Protein AF-A0A7R9IBH6-F1 (afdb_monomer)

Secondary structure (DSSP, 8-state):
-PPP-SSGGGEEEGGG-SSSEEE-SSEEETTEEPS-SEEEES----EEE--SS---EEE--S-SSSSSS--TT---------PPPPP-

Organism: NCBI:txid61484

Structure (mmCIF, N/CA/C/O backbone):
data_AF-A0A7R9IBH6-F1
#
_entry.id   AF-A0A7R9IBH6-F1
#
loop_
_atom_site.group_PDB
_atom_site.id
_atom_site.type_symbol
_atom_site.label_atom_id
_atom_site.label_alt_id
_atom_site.label_comp_id
_atom_site.label_asym_id
_atom_site.label_entity_id
_atom_site.label_seq_id
_atom_site.pdbx_PDB_ins_code
_atom_site.Cartn_x
_atom_site.Cartn_y
_atom_site.Cartn_z
_atom_site.occupancy
_atom_site.B_iso_or_equiv
_atom_site.auth_seq_id
_atom_site.auth_comp_id
_atom_site.auth_asym_id
_atom_site.auth_atom_id
_atom_site.pdbx_PDB_model_num
ATOM 1 N N . THR A 1 1 ? -1.867 -5.922 -23.338 1.00 62.62 1 THR A N 1
ATOM 2 C CA . THR A 1 1 ? -2.077 -6.550 -22.019 1.00 62.62 1 THR A CA 1
ATOM 3 C C . THR A 1 1 ? -2.977 -5.652 -21.201 1.00 62.62 1 THR A C 1
ATOM 5 O O . THR A 1 1 ? -2.812 -4.442 -21.293 1.00 62.62 1 THR A O 1
ATOM 8 N N . VAL A 1 2 ? -3.971 -6.197 -20.497 1.00 74.69 2 VAL A N 1
ATOM 9 C CA . VAL A 1 2 ? -4.835 -5.408 -19.600 1.00 74.69 2 VAL A CA 1
ATOM 10 C C . VAL A 1 2 ? -4.058 -5.144 -18.312 1.00 74.69 2 VAL A C 1
ATOM 12 O O . VAL A 1 2 ? -3.540 -6.089 -17.727 1.00 74.69 2 VAL A O 1
ATOM 15 N N . VAL A 1 3 ? -3.956 -3.882 -17.896 1.00 79.31 3 VAL A N 1
ATOM 16 C CA . VAL A 1 3 ? -3.333 -3.495 -16.621 1.00 79.31 3 VAL A CA 1
ATOM 17 C C . VAL A 1 3 ? -4.433 -3.401 -15.567 1.00 79.31 3 VAL A C 1
ATOM 19 O O . VAL A 1 3 ? -5.378 -2.630 -15.741 1.00 79.31 3 VAL A O 1
ATOM 22 N N . LEU A 1 4 ? -4.326 -4.189 -14.496 1.00 86.62 4 LEU A N 1
ATOM 23 C CA . LEU A 1 4 ? -5.221 -4.097 -13.342 1.00 86.62 4 LEU A CA 1
ATOM 24 C C . LEU A 1 4 ? -4.744 -2.980 -12.414 1.00 86.62 4 LEU A C 1
ATOM 26 O O . LEU A 1 4 ? -3.571 -2.938 -12.058 1.00 86.62 4 LEU A O 1
ATOM 30 N N . LEU A 1 5 ? -5.650 -2.079 -12.031 1.00 88.69 5 LEU A N 1
ATOM 31 C CA . LEU A 1 5 ? -5.337 -0.912 -11.207 1.00 88.69 5 LEU A CA 1
ATOM 32 C C . LEU A 1 5 ? -6.318 -0.762 -10.063 1.00 88.69 5 LEU A C 1
ATOM 34 O O . LEU A 1 5 ? -7.524 -0.875 -10.266 1.00 88.69 5 LEU A O 1
ATOM 38 N N . ALA A 1 6 ? -5.785 -0.460 -8.882 1.00 88.31 6 ALA A N 1
ATOM 39 C CA . ALA A 1 6 ? -6.541 -0.284 -7.649 1.00 88.31 6 ALA A CA 1
ATOM 40 C C . ALA A 1 6 ? -7.456 -1.485 -7.329 1.00 88.31 6 ALA A C 1
ATOM 42 O O . ALA A 1 6 ? -8.539 -1.323 -6.772 1.00 88.31 6 ALA A O 1
ATOM 43 N N . THR A 1 7 ? -7.017 -2.699 -7.683 1.00 91.19 7 THR A N 1
ATOM 44 C CA . THR A 1 7 ? -7.739 -3.953 -7.401 1.00 91.19 7 THR A CA 1
ATOM 45 C C . THR A 1 7 ? -6.955 -4.831 -6.433 1.00 91.19 7 THR A C 1
ATOM 47 O O . THR A 1 7 ? -5.728 -4.775 -6.414 1.00 91.19 7 THR A O 1
ATOM 50 N N . ALA A 1 8 ? -7.654 -5.672 -5.667 1.00 92.25 8 ALA A N 1
ATOM 51 C CA . ALA A 1 8 ? -7.037 -6.648 -4.766 1.00 92.25 8 ALA A CA 1
ATOM 52 C C . ALA A 1 8 ? -6.061 -7.593 -5.492 1.00 92.25 8 ALA A C 1
ATOM 54 O O . ALA A 1 8 ? -4.980 -7.863 -4.979 1.00 92.25 8 ALA A O 1
ATOM 55 N N . ASP A 1 9 ? -6.414 -8.020 -6.709 1.00 93.06 9 ASP A N 1
ATOM 56 C CA . ASP A 1 9 ? -5.622 -8.952 -7.525 1.00 93.06 9 ASP A CA 1
ATOM 57 C C . ASP A 1 9 ? -4.288 -8.362 -8.010 1.00 93.06 9 ASP A C 1
ATOM 59 O O . ASP A 1 9 ? -3.425 -9.087 -8.497 1.00 93.06 9 ASP A O 1
ATOM 63 N N . ALA A 1 10 ? -4.122 -7.043 -7.896 1.00 93.44 10 ALA A N 1
ATOM 64 C CA . ALA A 1 10 ? -2.923 -6.327 -8.310 1.00 93.44 10 ALA A CA 1
ATOM 65 C C . ALA A 1 10 ? -1.964 -6.013 -7.144 1.00 93.44 10 ALA A C 1
ATOM 67 O O . ALA A 1 10 ? -0.956 -5.337 -7.358 1.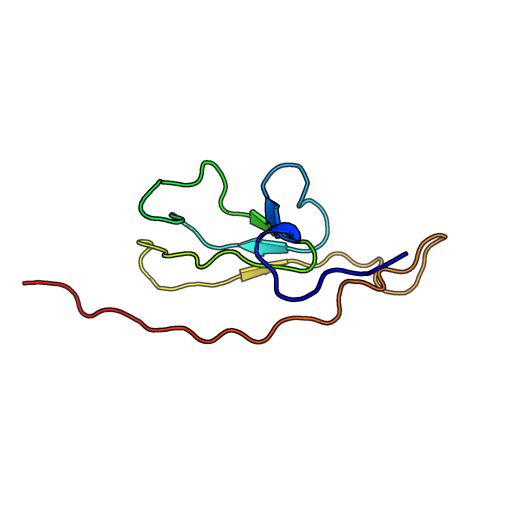00 93.44 10 ALA A O 1
ATOM 68 N N . GLN A 1 11 ? -2.282 -6.456 -5.921 1.00 94.94 11 GLN A N 1
ATOM 69 C CA . GLN A 1 11 ? -1.412 -6.302 -4.754 1.00 94.94 11 GLN A CA 1
ATOM 70 C C . GLN A 1 11 ? -0.266 -7.318 -4.790 1.00 94.94 11 GLN A C 1
ATOM 72 O O . GLN A 1 11 ? -0.494 -8.518 -4.926 1.00 94.94 11 GLN A O 1
ATOM 77 N N . LEU A 1 12 ? 0.949 -6.839 -4.540 1.00 95.56 12 LEU A N 1
ATOM 78 C CA . LEU A 1 12 ? 2.125 -7.646 -4.219 1.00 95.56 12 LEU A CA 1
ATOM 79 C C . LEU A 1 12 ? 2.566 -7.363 -2.774 1.00 95.56 12 LEU A C 1
ATOM 81 O O . LEU A 1 12 ? 2.247 -6.309 -2.212 1.00 95.56 12 LEU A O 1
ATOM 85 N N . THR A 1 13 ? 3.261 -8.311 -2.139 1.00 96.75 13 THR A N 1
ATOM 86 C CA . THR A 1 13 ? 3.656 -8.189 -0.721 1.00 96.75 13 THR A CA 1
ATOM 87 C C . THR A 1 13 ? 5.013 -8.829 -0.441 1.00 96.75 13 THR A C 1
ATOM 89 O O . THR A 1 13 ? 5.443 -9.737 -1.150 1.00 96.75 13 THR A O 1
ATOM 92 N N . GLY A 1 14 ? 5.667 -8.420 0.646 1.00 95.31 14 GLY A N 1
ATOM 93 C CA . GLY A 1 14 ? 6.830 -9.134 1.173 1.00 95.31 14 GLY A CA 1
ATOM 94 C C . GLY A 1 14 ? 8.034 -9.132 0.239 1.00 95.31 14 GLY A C 1
ATOM 95 O O . GLY A 1 14 ? 8.590 -8.075 -0.043 1.00 95.31 14 GLY A O 1
ATOM 96 N N . THR A 1 15 ? 8.487 -10.318 -0.175 1.00 95.06 15 THR A N 1
ATOM 97 C CA . THR A 1 15 ? 9.718 -10.488 -0.967 1.00 95.06 15 THR A CA 1
ATOM 98 C C . THR A 1 15 ? 9.619 -9.934 -2.381 1.00 95.06 15 THR A C 1
ATOM 100 O O . THR A 1 15 ? 10.655 -9.699 -2.989 1.00 95.06 15 THR A O 1
ATOM 103 N N . ASP A 1 16 ? 8.405 -9.696 -2.878 1.00 94.56 16 ASP A N 1
ATOM 104 C CA . ASP A 1 16 ? 8.181 -9.041 -4.170 1.00 94.56 16 ASP A CA 1
ATOM 105 C C . ASP A 1 16 ? 8.354 -7.512 -4.077 1.00 94.56 16 ASP A C 1
ATOM 107 O O . ASP A 1 16 ? 8.438 -6.829 -5.090 1.00 94.56 16 ASP A O 1
ATOM 111 N N . CYS A 1 17 ? 8.426 -6.969 -2.857 1.00 94.69 17 CYS A N 1
ATOM 112 C CA . CYS A 1 17 ? 8.445 -5.538 -2.569 1.00 94.69 17 CYS A CA 1
ATOM 113 C C . CYS A 1 17 ? 9.816 -5.098 -2.041 1.00 94.69 17 CYS A C 1
ATOM 115 O O . CYS A 1 17 ? 10.003 -4.875 -0.837 1.00 94.69 17 CYS A O 1
ATOM 117 N N . THR A 1 18 ? 10.797 -5.018 -2.944 1.00 93.44 18 THR A N 1
ATOM 118 C CA . THR A 1 18 ? 12.196 -4.691 -2.610 1.00 93.44 18 THR A CA 1
ATOM 119 C C . THR A 1 18 ? 12.645 -3.293 -3.024 1.00 93.44 18 THR A C 1
ATOM 121 O O . THR A 1 18 ? 13.572 -2.790 -2.394 1.00 93.44 18 THR A O 1
ATOM 124 N N . THR A 1 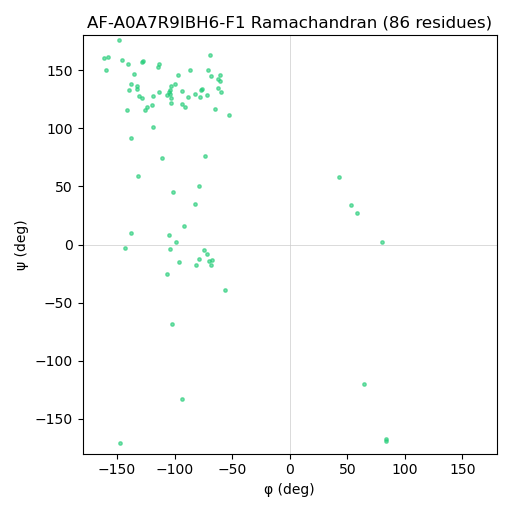19 ? 12.020 -2.690 -4.038 1.00 91.50 19 THR A N 1
ATOM 125 C CA . THR A 1 19 ? 12.389 -1.376 -4.598 1.00 91.50 19 THR A CA 1
ATOM 126 C C . THR A 1 19 ? 11.432 -0.297 -4.095 1.00 91.50 19 THR A C 1
ATOM 128 O O . THR A 1 19 ? 11.789 0.481 -3.210 1.00 91.50 19 THR A O 1
ATOM 131 N N . ASP A 1 20 ? 10.172 -0.365 -4.534 1.00 91.75 20 ASP A N 1
ATOM 132 C CA . ASP A 1 20 ? 9.127 0.609 -4.233 1.00 91.75 20 ASP A CA 1
ATOM 133 C C . ASP A 1 20 ? 7.965 -0.043 -3.507 1.00 91.75 20 ASP A C 1
ATOM 135 O O . ASP A 1 20 ? 7.322 -0.977 -3.995 1.00 91.75 20 ASP A O 1
ATOM 139 N N . PHE A 1 21 ? 7.688 0.438 -2.303 1.00 95.00 21 PHE A N 1
ATOM 140 C CA . PHE A 1 21 ? 6.643 -0.124 -1.467 1.00 95.00 21 PHE A CA 1
ATOM 141 C C . PHE A 1 21 ? 6.205 0.841 -0.378 1.00 95.00 21 PHE A C 1
ATOM 143 O O . PHE A 1 21 ? 6.912 1.765 0.029 1.00 95.00 21 PHE A O 1
ATOM 150 N N . ILE A 1 22 ? 5.019 0.577 0.153 1.00 97.06 22 ILE A N 1
ATOM 151 C CA . ILE A 1 22 ? 4.589 1.146 1.421 1.00 97.06 22 ILE A CA 1
ATOM 152 C C . ILE A 1 22 ? 4.832 0.145 2.544 1.00 97.06 22 ILE A C 1
ATOM 154 O O . ILE A 1 22 ? 4.686 -1.066 2.364 1.00 97.06 22 ILE A O 1
ATOM 158 N N . VAL A 1 23 ? 5.163 0.663 3.721 1.00 98.12 23 VAL A N 1
ATOM 159 C CA . VAL A 1 23 ? 5.216 -0.107 4.960 1.00 98.12 23 VAL A CA 1
ATOM 160 C C . VAL A 1 23 ? 3.979 0.206 5.790 1.00 98.12 23 VAL A C 1
ATOM 162 O O . VAL A 1 23 ? 3.745 1.359 6.164 1.00 98.12 23 VAL A O 1
ATOM 165 N N . ILE A 1 24 ? 3.208 -0.835 6.098 1.00 98.00 24 ILE A N 1
ATOM 166 C CA . ILE A 1 24 ? 2.090 -0.804 7.039 1.00 98.00 24 ILE A CA 1
ATOM 167 C C . ILE A 1 24 ? 2.419 -1.794 8.169 1.00 98.00 24 ILE A C 1
ATOM 169 O O . ILE A 1 24 ? 2.260 -3.001 7.988 1.00 98.00 24 ILE A O 1
ATOM 173 N N . PRO A 1 25 ? 2.884 -1.323 9.341 1.00 97.56 25 PRO A N 1
ATOM 174 C CA . PRO A 1 25 ? 3.302 -2.201 10.431 1.00 97.56 25 PRO A CA 1
ATOM 175 C C . PRO A 1 25 ? 2.114 -2.908 11.090 1.00 97.56 25 PRO A C 1
ATOM 177 O O . PRO A 1 25 ? 1.018 -2.355 11.167 1.00 97.56 25 PRO A O 1
ATOM 180 N N . ASN A 1 26 ? 2.346 -4.113 11.617 1.00 97.06 26 ASN A N 1
ATOM 181 C CA . ASN A 1 26 ? 1.321 -4.980 12.217 1.00 97.06 26 ASN A CA 1
ATOM 182 C C . ASN A 1 26 ? -0.003 -5.037 11.406 1.00 97.06 26 ASN A C 1
ATOM 184 O O . ASN A 1 26 ? -1.059 -4.630 11.921 1.00 97.06 26 ASN A O 1
ATOM 188 N N . PRO A 1 27 ? 0.056 -5.453 10.123 1.00 97.88 27 PRO A N 1
ATOM 189 C CA . PRO A 1 27 ? -1.095 -5.435 9.235 1.00 97.88 27 PRO A CA 1
ATOM 190 C C . PRO A 1 27 ? -1.956 -6.697 9.343 1.00 97.88 27 PRO A C 1
ATOM 192 O O . PRO A 1 27 ? -1.487 -7.813 9.573 1.00 97.88 27 PRO A O 1
ATOM 195 N N . SER A 1 28 ? -3.244 -6.514 9.079 1.00 97.81 28 SER A N 1
ATOM 196 C CA . SER A 1 28 ? -4.213 -7.582 8.857 1.00 97.81 28 SER A CA 1
ATOM 197 C C . SER A 1 28 ? -5.095 -7.263 7.653 1.00 97.81 28 SER A C 1
ATOM 199 O O . SER A 1 28 ? -5.410 -6.099 7.391 1.00 97.81 28 SER A O 1
ATOM 201 N N . GLN A 1 29 ? -5.498 -8.299 6.924 1.00 97.75 29 GLN A N 1
ATOM 202 C CA . GLN A 1 29 ? -6.380 -8.223 5.760 1.00 97.75 29 GLN A CA 1
ATOM 203 C C . GLN A 1 29 ? -7.490 -9.260 5.933 1.00 97.75 29 GLN A C 1
ATOM 205 O O . GLN A 1 29 ? -7.225 -10.413 6.267 1.00 97.75 29 GLN A O 1
ATOM 210 N N . GLY A 1 30 ? -8.752 -8.841 5.803 1.00 95.88 30 GLY A N 1
ATOM 211 C CA . GLY A 1 30 ? -9.900 -9.726 6.055 1.00 95.88 30 GLY A CA 1
ATOM 212 C C . GLY A 1 30 ? -9.940 -10.321 7.473 1.00 95.88 30 GLY A C 1
ATOM 213 O O . GLY A 1 30 ? -10.462 -11.414 7.663 1.00 95.88 30 GLY A O 1
ATOM 214 N N . GLY A 1 31 ? -9.352 -9.636 8.463 1.00 95.75 31 GLY A N 1
ATOM 215 C CA . GLY A 1 31 ? -9.246 -10.119 9.846 1.00 95.75 31 GLY A CA 1
ATOM 216 C C . GLY A 1 31 ? -8.121 -11.131 10.097 1.00 95.75 31 GLY A C 1
ATOM 217 O O . GLY A 1 31 ? -7.963 -11.588 11.226 1.00 95.75 31 GLY A O 1
ATOM 218 N N . VAL A 1 32 ? -7.318 -11.463 9.083 1.00 97.62 32 VAL A N 1
ATOM 219 C CA . VAL A 1 32 ? -6.172 -12.372 9.199 1.00 97.62 32 VAL A CA 1
ATOM 220 C C . VAL A 1 32 ? -4.881 -11.560 9.210 1.00 97.62 32 VAL A C 1
ATOM 222 O O . VAL A 1 32 ? -4.704 -10.658 8.392 1.00 97.62 32 VAL A O 1
ATOM 225 N N . ALA A 1 33 ? -3.981 -11.861 10.149 1.00 97.75 33 ALA A N 1
ATOM 226 C CA . ALA A 1 33 ? -2.666 -11.228 10.206 1.00 97.75 33 ALA A CA 1
ATOM 227 C C . ALA A 1 33 ? -1.863 -11.540 8.935 1.00 97.75 33 ALA A C 1
ATOM 229 O O . ALA A 1 33 ? -1.803 -12.690 8.496 1.00 97.75 33 ALA A O 1
ATOM 230 N N . VAL A 1 34 ? -1.233 -10.520 8.358 1.00 97.44 34 VAL A N 1
ATOM 231 C CA . VAL A 1 34 ? -0.365 -10.675 7.188 1.00 97.44 34 VAL A CA 1
ATOM 232 C C . VAL A 1 34 ? 1.071 -10.841 7.676 1.00 97.44 34 VAL A C 1
ATOM 234 O O . VAL A 1 34 ? 1.543 -10.080 8.517 1.00 97.44 34 VAL A O 1
ATOM 237 N N . ASN A 1 35 ? 1.787 -11.835 7.147 1.00 96.06 35 ASN A N 1
ATOM 238 C CA . ASN A 1 35 ? 3.168 -12.135 7.546 1.00 96.06 35 ASN A CA 1
ATOM 239 C C . ASN A 1 35 ? 4.210 -11.244 6.832 1.00 96.06 35 ASN A C 1
ATOM 241 O O . ASN A 1 35 ? 5.290 -11.694 6.456 1.00 96.06 35 ASN A O 1
ATOM 245 N N . SER A 1 36 ? 3.851 -9.990 6.574 1.00 97.00 36 SER A N 1
ATOM 246 C CA . SER A 1 36 ? 4.698 -8.967 5.970 1.00 97.00 36 SER A CA 1
ATOM 247 C C . SER A 1 36 ? 4.133 -7.594 6.300 1.00 97.00 36 SER A C 1
ATOM 249 O O . SER A 1 36 ? 2.923 -7.450 6.449 1.00 97.00 36 SER A O 1
ATOM 251 N N . ASP A 1 37 ? 5.001 -6.595 6.387 1.00 97.38 37 ASP A N 1
ATOM 252 C CA . ASP A 1 37 ? 4.651 -5.186 6.527 1.00 97.38 37 ASP A CA 1
ATOM 253 C C . ASP A 1 37 ? 4.814 -4.393 5.223 1.00 97.38 37 ASP A C 1
ATOM 255 O O . ASP A 1 37 ? 4.452 -3.220 5.200 1.00 97.38 37 ASP A O 1
ATOM 259 N N . ARG A 1 38 ? 5.314 -5.008 4.141 1.00 98.12 38 ARG A N 1
ATOM 260 C CA . ARG A 1 38 ? 5.602 -4.343 2.859 1.00 98.12 38 ARG A CA 1
ATOM 261 C C . ARG A 1 38 ? 4.559 -4.681 1.805 1.00 98.12 38 ARG A C 1
ATOM 263 O O . ARG A 1 38 ? 4.283 -5.859 1.571 1.00 98.12 38 ARG A O 1
ATOM 270 N N . PHE A 1 39 ? 4.050 -3.652 1.135 1.00 97.44 39 PHE A N 1
ATOM 271 C CA . PHE A 1 39 ? 3.037 -3.758 0.084 1.00 97.44 39 PHE A CA 1
ATOM 272 C C . PHE A 1 39 ? 3.443 -2.927 -1.136 1.00 97.44 39 PHE A C 1
ATOM 274 O O . PHE A 1 39 ? 3.842 -1.772 -0.991 1.00 97.44 39 PHE A O 1
ATOM 281 N N . CYS A 1 40 ? 3.319 -3.509 -2.324 1.00 94.75 40 CYS A N 1
ATOM 282 C CA . CYS A 1 40 ? 3.676 -2.906 -3.608 1.00 94.75 40 CYS A CA 1
ATOM 283 C C . CYS A 1 40 ? 2.735 -3.407 -4.719 1.00 94.75 40 CYS A C 1
ATOM 285 O O . CYS A 1 40 ? 1.724 -4.061 -4.447 1.00 94.75 40 CYS A O 1
ATOM 287 N N . GLY A 1 41 ? 3.053 -3.094 -5.975 1.00 92.56 41 GLY A N 1
ATOM 288 C CA . GLY A 1 41 ? 2.203 -3.393 -7.125 1.00 92.56 41 GLY A CA 1
ATOM 289 C C . GLY A 1 41 ? 1.115 -2.341 -7.354 1.00 92.56 41 GLY A C 1
ATOM 290 O O . GLY A 1 41 ? 1.122 -1.252 -6.782 1.00 92.56 41 GLY A O 1
ATOM 291 N N . ASN A 1 42 ? 0.152 -2.674 -8.211 1.00 92.19 42 ASN A N 1
ATOM 292 C CA . ASN A 1 42 ? -0.881 -1.749 -8.688 1.00 92.19 42 ASN A CA 1
ATOM 293 C C . ASN A 1 42 ? -2.163 -1.769 -7.837 1.00 92.19 42 ASN A C 1
ATOM 295 O O . ASN A 1 42 ? -3.219 -1.305 -8.281 1.00 92.19 42 ASN A O 1
ATOM 299 N N . GLY A 1 43 ? -2.113 -2.335 -6.632 1.00 93.44 43 GLY A N 1
ATOM 300 C CA . GLY A 1 43 ? -3.280 -2.507 -5.779 1.00 93.44 43 GLY A CA 1
ATOM 301 C C . GLY A 1 43 ? -2.938 -2.671 -4.307 1.00 93.44 43 GLY A C 1
ATOM 302 O O . GLY A 1 43 ? -1.818 -3.001 -3.935 1.00 93.44 43 GLY A O 1
ATOM 303 N N . LEU A 1 44 ? -3.944 -2.445 -3.465 1.00 95.12 44 LEU A N 1
ATOM 304 C CA . LEU A 1 44 ? -3.868 -2.658 -2.026 1.00 95.12 44 LEU A CA 1
ATOM 305 C C . LEU A 1 44 ? -5.209 -3.230 -1.564 1.00 95.12 44 LEU A C 1
ATOM 307 O O . LEU A 1 44 ? -6.248 -2.575 -1.670 1.00 95.12 44 LEU A O 1
ATOM 311 N N . VAL A 1 45 ? -5.194 -4.459 -1.059 1.00 97.12 45 VAL A N 1
ATOM 312 C CA . VAL A 1 45 ? -6.313 -5.029 -0.306 1.00 97.12 45 VAL A CA 1
ATOM 313 C C . VAL A 1 45 ? -6.510 -4.173 0.941 1.00 97.12 45 VAL A C 1
ATOM 315 O O . VAL A 1 45 ? -5.538 -3.716 1.535 1.00 97.12 45 VAL A O 1
ATOM 318 N N . THR A 1 46 ? -7.756 -3.943 1.363 1.00 96.19 46 THR A N 1
ATOM 319 C CA . THR A 1 46 ? -8.036 -3.164 2.576 1.00 96.19 46 THR A CA 1
ATOM 320 C C . THR A 1 46 ? -7.251 -3.710 3.771 1.00 96.19 46 THR A C 1
ATOM 322 O O . THR A 1 46 ? -7.532 -4.800 4.274 1.00 96.19 46 THR A O 1
ATOM 325 N N . THR A 1 47 ? -6.279 -2.921 4.226 1.00 96.81 47 THR A N 1
ATOM 326 C CA . THR A 1 47 ? -5.350 -3.291 5.294 1.00 96.81 47 THR A CA 1
ATOM 327 C C . THR A 1 47 ? -5.695 -2.537 6.564 1.00 96.81 47 THR A C 1
ATOM 329 O O . THR A 1 47 ? -5.804 -1.312 6.572 1.00 96.81 47 THR A O 1
ATOM 332 N N . THR A 1 48 ? -5.829 -3.270 7.663 1.00 96.50 48 THR A N 1
ATOM 333 C CA . THR A 1 48 ? -5.956 -2.704 9.006 1.00 96.50 48 THR A CA 1
ATOM 334 C C . THR A 1 48 ? -4.632 -2.854 9.736 1.00 96.50 48 THR A C 1
ATOM 336 O O . THR A 1 48 ? -4.117 -3.964 9.847 1.00 96.50 48 THR A O 1
ATOM 339 N N . THR A 1 49 ? -4.096 -1.753 10.261 1.00 96.00 49 THR A N 1
ATOM 340 C CA . THR A 1 49 ? -2.940 -1.767 11.166 1.00 96.00 49 THR A CA 1
ATOM 341 C C . THR A 1 49 ? -3.403 -1.641 12.611 1.00 96.00 49 THR A C 1
ATOM 343 O O . THR A 1 49 ? -4.282 -0.838 12.924 1.00 96.00 49 THR A O 1
ATOM 346 N N . SER A 1 50 ? -2.797 -2.426 13.499 1.00 94.31 50 SER A N 1
ATOM 347 C CA . SER A 1 50 ? -2.948 -2.267 14.953 1.00 94.31 50 SER A CA 1
ATOM 348 C C . SER A 1 50 ? -1.713 -1.639 15.614 1.00 94.31 50 SER A C 1
ATOM 350 O O . SER A 1 50 ? -1.630 -1.559 16.841 1.00 94.31 50 SER A O 1
ATOM 352 N N . SER A 1 51 ? -0.756 -1.166 14.806 1.00 93.81 51 SER A N 1
ATOM 353 C CA . SER A 1 51 ? 0.432 -0.469 15.291 1.00 93.81 51 SER A CA 1
ATOM 354 C C . SER A 1 51 ? 0.081 0.898 15.885 1.00 93.81 51 SER A C 1
ATOM 356 O O . SER A 1 51 ? -0.814 1.598 15.406 1.00 93.81 51 SER A O 1
ATOM 358 N N . LYS A 1 52 ? 0.809 1.287 16.936 1.00 91.25 52 LYS A N 1
ATOM 359 C CA . LYS A 1 52 ? 0.726 2.607 17.570 1.00 91.25 52 LYS A CA 1
ATOM 360 C C . LYS A 1 52 ? 2.145 3.194 17.659 1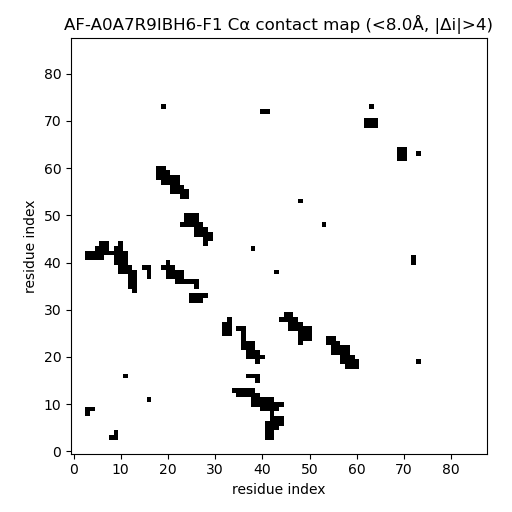.00 91.25 52 LYS A C 1
ATOM 362 O O . LYS A 1 52 ? 3.005 2.529 18.235 1.00 91.25 52 LYS A O 1
ATOM 367 N N . PRO A 1 53 ? 2.401 4.416 17.150 1.00 91.44 53 PRO A N 1
ATOM 368 C CA . PRO A 1 53 ? 1.458 5.312 16.470 1.00 91.44 53 PRO A CA 1
ATOM 369 C C . PRO A 1 53 ? 1.025 4.792 15.087 1.00 91.44 53 PRO A C 1
ATOM 371 O O . PRO A 1 53 ? 1.678 3.924 14.512 1.00 91.44 53 PRO A O 1
ATOM 374 N N . PHE A 1 54 ? -0.070 5.343 14.548 1.00 90.19 54 PHE A N 1
ATOM 375 C CA . PHE A 1 54 ? -0.442 5.120 13.148 1.00 90.19 54 PHE A CA 1
ATOM 376 C C . PHE A 1 54 ? 0.625 5.745 12.240 1.00 90.19 54 PHE A C 1
ATOM 378 O O . PHE A 1 54 ? 0.827 6.960 12.270 1.00 90.19 54 PHE A O 1
ATOM 385 N N . VAL A 1 55 ? 1.305 4.911 11.451 1.00 94.06 55 VAL A N 1
ATOM 386 C CA . VAL A 1 55 ? 2.336 5.323 10.496 1.00 94.06 55 VAL A CA 1
ATOM 387 C C . VAL A 1 55 ? 2.171 4.547 9.193 1.00 94.06 55 VAL A C 1
ATOM 389 O O . VAL A 1 55 ? 1.914 3.344 9.208 1.00 94.06 55 VAL A O 1
ATOM 392 N N . LEU A 1 56 ? 2.327 5.254 8.076 1.00 96.44 56 LEU A N 1
ATOM 393 C CA . LEU A 1 56 ? 2.499 4.684 6.746 1.00 96.44 56 LEU A CA 1
ATOM 394 C C . LEU A 1 56 ? 3.798 5.260 6.191 1.00 96.44 56 LEU A C 1
ATOM 396 O O . LEU A 1 56 ? 3.930 6.478 6.068 1.00 96.44 56 LEU A O 1
ATOM 400 N N . THR A 1 57 ? 4.766 4.395 5.915 1.00 97.62 57 THR A N 1
ATOM 401 C CA . THR A 1 57 ? 6.061 4.801 5.354 1.00 97.62 57 THR A CA 1
ATOM 402 C C . THR A 1 57 ? 6.073 4.474 3.875 1.00 97.62 57 THR A C 1
ATOM 404 O O . THR A 1 57 ? 5.646 3.393 3.491 1.00 97.62 57 THR A O 1
ATOM 407 N N . VAL A 1 58 ? 6.565 5.394 3.054 1.00 96.62 58 VAL A N 1
ATOM 408 C CA . VAL A 1 58 ? 6.804 5.158 1.628 1.00 96.62 58 VAL A CA 1
ATOM 409 C C . VAL A 1 58 ? 8.302 4.973 1.444 1.00 96.62 58 VAL A C 1
ATOM 411 O O . VAL A 1 58 ? 9.081 5.783 1.948 1.00 96.62 58 VAL A O 1
ATOM 414 N N . VAL A 1 59 ? 8.691 3.900 0.768 1.00 95.00 59 VAL A N 1
ATOM 415 C CA . VAL A 1 59 ? 10.068 3.617 0.366 1.00 95.00 59 VAL A CA 1
ATOM 416 C C . VAL A 1 59 ? 10.078 3.549 -1.153 1.00 95.00 59 VAL A C 1
ATOM 418 O O . VAL A 1 59 ? 9.256 2.840 -1.727 1.00 95.00 59 VAL A O 1
ATOM 421 N N . THR A 1 60 ? 10.973 4.310 -1.770 1.00 92.19 60 TH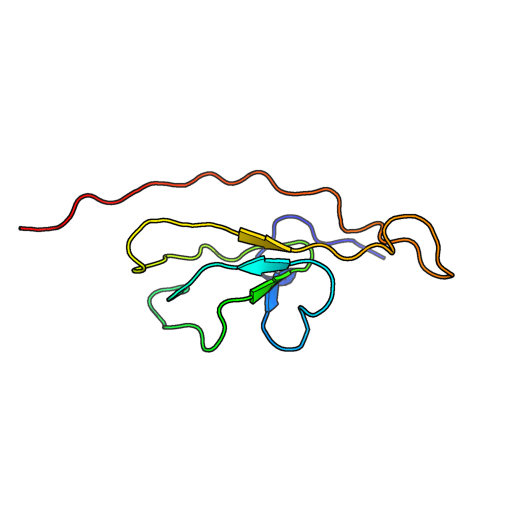R A N 1
ATOM 422 C CA . THR A 1 60 ? 11.276 4.252 -3.204 1.00 92.19 60 THR A CA 1
ATOM 423 C C . THR A 1 60 ? 12.778 4.087 -3.369 1.00 92.19 60 THR A C 1
ATOM 425 O O . THR A 1 60 ? 13.527 4.432 -2.440 1.00 92.19 60 THR A O 1
ATOM 428 N N . ASP A 1 61 ? 13.223 3.567 -4.509 1.00 88.31 61 ASP A N 1
ATOM 429 C CA . ASP A 1 61 ? 14.646 3.551 -4.837 1.00 88.31 61 ASP A CA 1
ATOM 430 C C . ASP A 1 61 ? 15.067 4.766 -5.682 1.00 88.31 61 ASP A C 1
ATOM 432 O O . ASP A 1 61 ? 14.838 5.894 -5.247 1.00 88.31 61 ASP A O 1
ATOM 436 N N . GLY A 1 62 ? 15.819 4.579 -6.761 1.00 82.69 62 GLY A N 1
ATOM 437 C CA . GLY A 1 62 ? 16.274 5.664 -7.628 1.00 82.69 62 GLY A CA 1
ATOM 438 C C . GLY A 1 62 ? 16.172 5.333 -9.115 1.00 82.69 62 GLY A C 1
ATOM 439 O O . GLY A 1 62 ? 16.760 6.061 -9.923 1.00 82.69 62 GLY A O 1
ATOM 440 N N . ASP A 1 63 ? 15.513 4.226 -9.484 1.00 76.88 63 ASP A N 1
ATOM 441 C CA . ASP A 1 63 ? 15.344 3.793 -10.876 1.00 76.88 63 ASP A CA 1
ATOM 442 C C . ASP A 1 63 ? 13.951 4.122 -11.442 1.00 76.88 63 ASP A C 1
ATOM 444 O O . ASP A 1 63 ? 13.317 3.347 -12.145 1.00 76.88 63 ASP A O 1
ATOM 448 N N . GLU A 1 64 ? 13.464 5.339 -11.214 1.00 73.62 64 GLU A N 1
ATOM 449 C CA . GLU A 1 64 ? 12.111 5.714 -11.645 1.00 73.62 64 GLU A CA 1
ATOM 450 C C . GLU A 1 64 ? 12.040 6.114 -13.128 1.00 73.62 64 GLU A C 1
ATOM 452 O O . GLU A 1 64 ? 10.963 6.197 -13.721 1.00 73.62 64 GLU A O 1
ATOM 457 N N . THR A 1 65 ? 13.182 6.436 -13.746 1.00 66.44 65 THR A N 1
ATOM 458 C CA . THR A 1 65 ? 13.244 6.978 -15.119 1.00 66.44 65 THR A CA 1
ATOM 459 C C . THR A 1 65 ? 14.439 6.494 -15.945 1.00 66.44 65 THR A C 1
ATOM 461 O O . THR A 1 65 ? 14.543 6.863 -17.118 1.00 66.44 65 THR A O 1
ATOM 464 N N . SER A 1 66 ? 15.346 5.688 -15.382 1.00 56.41 66 SER A N 1
ATOM 465 C CA . SER A 1 66 ? 16.690 5.470 -15.932 1.00 56.41 66 SER A CA 1
ATOM 466 C C . SER A 1 66 ? 17.073 3.984 -16.027 1.00 56.41 66 SER A C 1
ATOM 468 O O . SER A 1 66 ? 18.128 3.577 -15.545 1.00 56.41 66 SER A O 1
ATOM 470 N N . GLY A 1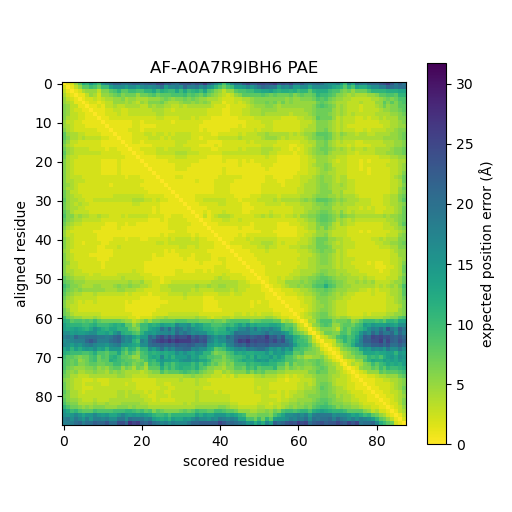 67 ? 16.290 3.196 -16.769 1.00 61.31 67 GLY A N 1
ATOM 471 C CA . GLY A 1 67 ? 16.558 1.768 -16.975 1.00 61.31 67 GLY A CA 1
ATOM 472 C C . GLY A 1 67 ? 16.102 1.229 -18.336 1.00 61.31 67 GLY A C 1
ATOM 473 O O . GLY A 1 67 ? 15.487 1.930 -19.142 1.00 61.31 67 GLY A O 1
ATOM 474 N N . THR A 1 68 ? 16.391 -0.051 -18.612 1.00 61.34 68 THR A N 1
ATOM 475 C CA . THR A 1 68 ? 15.862 -0.773 -19.793 1.00 61.34 68 THR A CA 1
ATOM 476 C C . THR A 1 68 ? 14.360 -1.067 -19.690 1.00 61.34 68 THR A C 1
ATOM 478 O O . THR A 1 68 ? 13.732 -1.404 -20.693 1.00 61.34 68 THR A O 1
ATOM 481 N N . THR A 1 69 ? 13.790 -0.923 -18.492 1.00 64.12 69 THR A N 1
ATOM 482 C CA . THR A 1 69 ? 12.369 -1.072 -18.155 1.00 64.12 69 THR A CA 1
ATOM 483 C C . THR A 1 69 ? 11.985 0.054 -17.190 1.00 64.12 69 THR A C 1
ATOM 485 O O . THR A 1 69 ? 12.196 -0.107 -15.998 1.00 64.12 69 THR A O 1
ATOM 488 N N . PRO A 1 70 ? 11.499 1.207 -17.682 1.00 68.69 70 PRO A N 1
ATOM 489 C CA . PRO A 1 70 ? 11.068 2.308 -16.819 1.00 68.69 70 PRO A CA 1
ATOM 490 C C . PRO A 1 70 ? 9.925 1.875 -15.893 1.00 68.69 70 PRO A C 1
ATOM 492 O O . PRO A 1 70 ? 9.008 1.205 -16.371 1.00 68.69 70 PRO A O 1
ATOM 495 N N . ASP A 1 71 ? 9.919 2.323 -14.636 1.00 74.50 71 ASP A N 1
ATOM 496 C CA . ASP A 1 71 ? 8.874 2.000 -13.653 1.00 74.50 71 ASP A CA 1
ATOM 497 C C . ASP A 1 71 ? 7.557 2.741 -13.932 1.00 74.50 71 ASP A C 1
ATOM 499 O O . ASP A 1 71 ? 7.156 3.709 -13.284 1.00 74.50 71 ASP A O 1
ATOM 503 N N . ASN A 1 72 ? 6.828 2.267 -14.938 1.00 70.50 72 ASN A N 1
ATOM 504 C CA . ASN A 1 72 ? 5.565 2.844 -15.397 1.00 70.50 72 ASN A CA 1
ATOM 505 C C . ASN A 1 72 ? 4.371 2.566 -14.460 1.00 70.50 72 ASN A C 1
ATOM 507 O O . ASN A 1 72 ? 3.263 3.063 -14.696 1.00 70.50 72 ASN A O 1
ATOM 511 N N . GLU A 1 73 ? 4.574 1.767 -13.416 1.00 73.19 7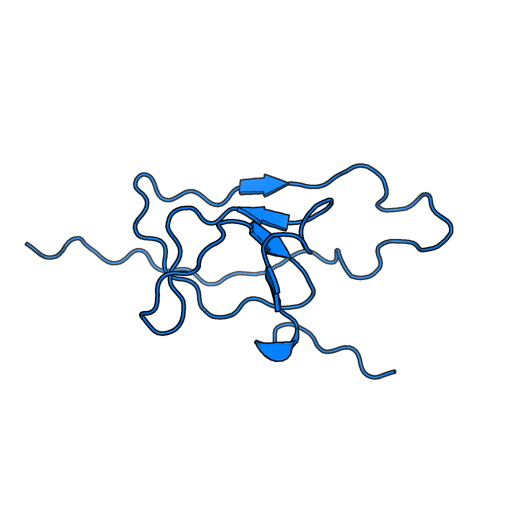3 GLU A N 1
ATOM 512 C CA . GLU A 1 73 ? 3.545 1.376 -12.449 1.00 73.19 73 GLU A CA 1
ATOM 513 C C . GLU A 1 73 ? 3.560 2.250 -11.180 1.00 73.19 73 GLU A C 1
ATOM 515 O O . GLU A 1 73 ? 2.533 2.370 -10.510 1.00 73.19 73 GLU A O 1
ATOM 520 N N . ASN A 1 74 ? 4.637 3.013 -10.951 1.00 78.56 74 ASN A N 1
ATOM 521 C CA . ASN A 1 74 ? 4.829 3.912 -9.806 1.00 78.56 74 ASN A CA 1
ATOM 522 C C . ASN A 1 74 ? 4.077 5.251 -9.957 1.00 78.56 74 ASN A C 1
ATOM 524 O O . ASN A 1 74 ? 4.611 6.340 -9.758 1.00 78.56 74 ASN A O 1
ATOM 528 N N . ARG A 1 75 ? 2.782 5.195 -10.290 1.00 84.62 75 ARG A N 1
ATOM 529 C CA . ARG A 1 75 ? 1.895 6.376 -10.401 1.00 84.62 75 ARG A CA 1
ATOM 530 C C . ARG A 1 75 ? 1.539 7.010 -9.053 1.00 84.62 75 ARG A C 1
ATOM 532 O O . ARG A 1 75 ? 0.901 8.062 -9.021 1.00 84.62 75 ARG A O 1
ATOM 539 N N . GLY A 1 76 ? 1.917 6.359 -7.958 1.00 87.75 76 GLY A N 1
ATOM 540 C CA . GLY A 1 76 ? 1.510 6.705 -6.604 1.00 87.75 76 GLY A CA 1
ATOM 541 C C . GLY A 1 76 ? 0.148 6.119 -6.231 1.00 87.75 76 GLY A C 1
ATOM 542 O O . GLY A 1 76 ? -0.407 5.264 -6.921 1.00 87.75 76 GLY A O 1
ATOM 543 N N . PHE A 1 77 ? -0.393 6.577 -5.105 1.00 91.69 77 PHE A N 1
ATOM 544 C CA . PHE A 1 77 ? -1.626 6.052 -4.529 1.00 91.69 77 PHE A CA 1
ATOM 545 C C . PHE A 1 77 ? -2.505 7.166 -3.959 1.00 91.69 77 PHE A C 1
ATOM 547 O O . PHE A 1 77 ? -2.031 8.222 -3.543 1.00 91.69 77 PHE A O 1
ATOM 554 N N . CYS A 1 78 ? -3.805 6.895 -3.886 1.00 93.44 78 CYS A N 1
ATOM 555 C CA . CYS A 1 78 ? -4.764 7.697 -3.139 1.00 93.44 78 CYS A CA 1
ATOM 556 C C . CYS A 1 78 ? -5.508 6.761 -2.188 1.00 93.44 78 CYS A C 1
ATOM 558 O O . CYS A 1 78 ? -6.186 5.838 -2.635 1.00 93.44 78 CYS A O 1
ATOM 560 N N . LEU A 1 79 ? -5.342 6.969 -0.881 1.00 92.88 79 LEU A N 1
ATOM 561 C CA . LEU A 1 79 ? -5.916 6.099 0.143 1.00 92.88 79 LEU A CA 1
ATOM 562 C C . LEU A 1 79 ? -6.974 6.854 0.938 1.00 92.88 79 LEU A C 1
ATOM 564 O O . LEU A 1 79 ? -6.728 7.944 1.453 1.00 92.88 79 LEU A O 1
ATOM 568 N N . THR A 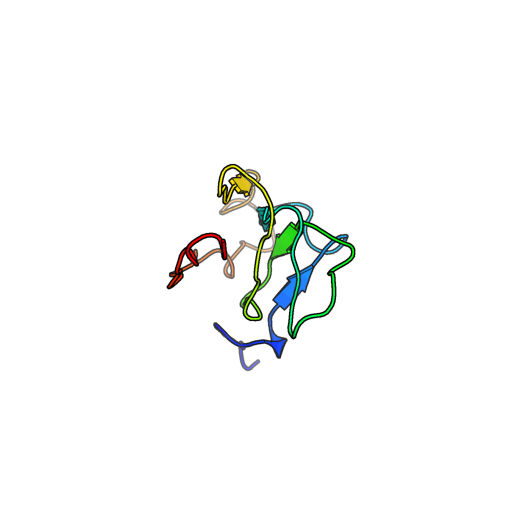1 80 ? -8.134 6.225 1.096 1.00 94.50 80 THR A N 1
ATOM 569 C CA . THR A 1 80 ? -9.067 6.587 2.163 1.00 94.50 80 THR A CA 1
ATOM 570 C C . THR A 1 80 ? -8.691 5.780 3.396 1.00 94.50 80 THR A C 1
ATOM 572 O O . THR A 1 80 ? -8.583 4.558 3.317 1.00 94.50 80 THR A O 1
ATOM 575 N N . TYR A 1 81 ? -8.491 6.445 4.532 1.00 93.50 81 TYR A N 1
ATOM 576 C CA . TYR A 1 81 ? -8.211 5.777 5.801 1.00 93.50 81 TYR A CA 1
ATOM 577 C C . TYR A 1 81 ? -9.160 6.269 6.892 1.00 93.50 81 TYR A C 1
ATOM 579 O O . TYR A 1 81 ? -9.730 7.358 6.817 1.00 93.50 81 TYR A O 1
ATOM 587 N N . THR A 1 82 ? -9.348 5.453 7.923 1.00 93.88 82 THR A N 1
ATOM 588 C CA . THR A 1 82 ? -10.114 5.809 9.118 1.00 93.88 82 THR A CA 1
ATOM 589 C C . THR A 1 82 ? -9.384 5.266 10.333 1.00 93.88 82 THR A C 1
ATOM 591 O O . THR A 1 82 ? -8.969 4.109 10.342 1.00 93.88 82 THR A O 1
ATOM 594 N N . GLN A 1 83 ? -9.225 6.097 11.360 1.00 91.50 83 GLN A N 1
ATOM 595 C CA . GLN A 1 83 ? -8.745 5.639 12.659 1.00 91.50 83 GLN A CA 1
ATOM 596 C C . GLN A 1 83 ? -9.950 5.266 13.514 1.00 91.50 83 GLN A C 1
ATOM 598 O O . GLN A 1 83 ? -10.812 6.100 13.790 1.00 91.50 83 GLN A O 1
ATOM 603 N N . LEU A 1 84 ? -10.017 3.998 13.909 1.00 88.12 84 LEU A N 1
ATOM 604 C CA . LEU A 1 84 ? -11.036 3.529 14.836 1.00 88.12 84 LEU A CA 1
ATOM 605 C C . LEU A 1 84 ? -10.664 3.980 16.251 1.00 88.12 84 LEU A C 1
ATOM 607 O O . LEU A 1 84 ? -9.514 3.840 16.672 1.00 88.12 84 LEU A O 1
ATOM 611 N N . ALA A 1 85 ? -11.636 4.522 16.984 1.00 84.75 85 ALA A N 1
ATOM 612 C CA . ALA A 1 85 ? -11.445 4.839 18.392 1.00 84.75 85 ALA A CA 1
ATOM 613 C C . ALA A 1 85 ? -11.115 3.560 19.177 1.00 84.75 85 ALA A C 1
ATOM 615 O O . ALA A 1 85 ? -11.628 2.481 18.872 1.00 84.75 85 ALA A O 1
ATOM 616 N N . CYS A 1 86 ? -10.274 3.679 20.205 1.00 76.25 86 CYS A N 1
ATOM 617 C CA . CYS A 1 86 ? -10.056 2.572 21.131 1.00 76.25 86 CYS A CA 1
ATOM 618 C C . CYS A 1 86 ? -11.389 2.189 21.786 1.00 76.25 86 CYS A C 1
ATOM 620 O O . CYS A 1 86 ? -12.096 3.054 22.302 1.00 76.25 86 CYS A O 1
ATOM 622 N N . THR A 1 87 ? -11.715 0.899 21.789 1.00 71.88 87 THR A N 1
ATOM 623 C CA . THR A 1 87 ? -12.815 0.374 22.599 1.00 71.88 87 THR A CA 1
ATOM 624 C C . THR A 1 87 ? -12.385 0.392 24.064 1.00 71.88 87 THR A C 1
ATOM 626 O O . THR A 1 87 ? -11.288 -0.078 24.374 1.00 71.88 87 THR A O 1
ATOM 629 N N . THR A 1 88 ? -13.214 0.977 24.927 1.00 57.50 88 THR A N 1
ATOM 630 C CA . THR A 1 88 ? -13.029 0.991 26.389 1.00 57.50 88 THR A CA 1
ATOM 631 C C . THR A 1 88 ? -13.117 -0.398 26.988 1.00 57.50 88 THR A C 1
ATOM 633 O O . THR A 1 88 ? -14.033 -1.134 26.552 1.00 57.50 88 THR A O 1
#

Radius of gyration: 14.32 Å; Cα contacts (8 Å, |Δi|>4): 130; chains: 1; bounding box: 30×20×48 Å

Mean predicted aligned error: 5.15 Å

Sequence (88 aa):
TVVLLATADAQLTGTDCTTDFIVIPNPSQGGVAVNSDRFCGNGLVTTTTSSKPFVLTVVTDGDETSGTTPDNENRGFCLTYTQLACTT

Foldseek 3Di:
DDFDAADPVFKDFDPVADAWWKFAPQKDAPNHTDPGRTIDGRYDGDIDGPDPPGDIDIGHHPQCPDDPDHPPSPPDDDDDDDDDDDDD

InterPro domains:
  IPR035914 Spermadhesin, CUB domain superfamily [SSF49854] (9-86)
  I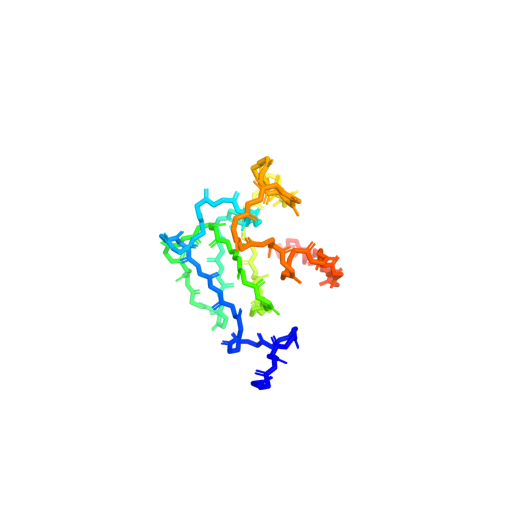PR058698 CUB domain, metazoa [PF26080] (10-84)

Solvent-accessible surface area (backbone atom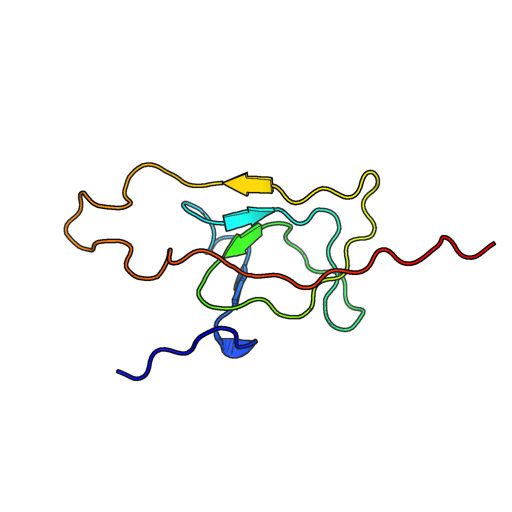s only — not comparable to full-atom values): 5706 Å² total; per-residue (Å²): 133,90,82,66,67,78,31,58,91,29,42,40,49,39,90,79,31,79,56,51,29,38,38,41,50,65,25,24,46,94,88,40,77,46,100,43,40,33,37,16,71,40,19,67,57,74,69,48,63,78,46,84,76,86,63,77,46,81,44,68,72,85,59,67,78,75,59,101,68,55,48,83,72,76,79,75,86,87,82,90,84,82,84,79,77,84,82,131

pLDDT: mean 88.9, std 10.9, range [56.41, 98.12]